Protein AF-A0A2D9Y5P7-F1 (afdb_monomer_lite)

Structure (mmCIF, N/CA/C/O backbone):
data_AF-A0A2D9Y5P7-F1
#
_entry.id   AF-A0A2D9Y5P7-F1
#
loop_
_atom_site.group_PDB
_atom_site.id
_atom_site.type_symbol
_atom_site.label_atom_id
_atom_site.label_alt_id
_atom_site.label_comp_id
_atom_site.label_asym_id
_atom_site.label_entity_id
_atom_site.label_seq_id
_atom_site.pdbx_PDB_ins_code
_atom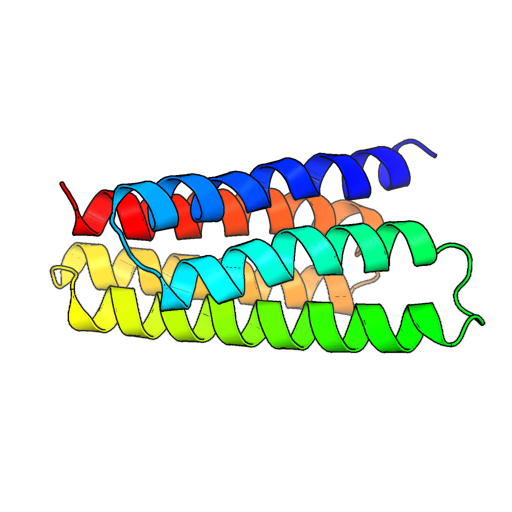_site.Cartn_x
_atom_site.Cartn_y
_atom_site.Cartn_z
_atom_site.occupancy
_atom_site.B_iso_or_equiv
_atom_site.auth_seq_id
_atom_site.auth_comp_id
_atom_site.auth_asym_id
_atom_site.auth_atom_id
_atom_site.pdbx_PDB_model_num
ATOM 1 N N . MET A 1 1 ? 23.183 -3.452 -8.283 1.00 60.69 1 MET A N 1
ATOM 2 C CA . MET A 1 1 ? 22.663 -4.775 -7.847 1.00 60.69 1 MET A CA 1
ATOM 3 C C . MET A 1 1 ? 22.070 -4.757 -6.433 1.00 60.69 1 MET A C 1
ATOM 5 O O . MET A 1 1 ? 20.961 -5.252 -6.283 1.00 60.69 1 MET A O 1
ATOM 9 N N . LYS A 1 2 ? 22.734 -4.150 -5.429 1.00 63.97 2 LYS A N 1
ATOM 10 C CA . LYS A 1 2 ? 22.225 -4.050 -4.041 1.00 63.97 2 LYS A CA 1
ATOM 11 C C . LYS A 1 2 ? 20.821 -3.419 -3.932 1.00 63.97 2 LYS A C 1
ATOM 13 O O . LYS A 1 2 ? 19.941 -4.027 -3.338 1.00 63.97 2 LYS A O 1
ATOM 18 N N . ASN A 1 3 ? 20.579 -2.287 -4.602 1.00 79.56 3 ASN A N 1
ATOM 19 C CA . ASN A 1 3 ? 19.273 -1.600 -4.556 1.00 79.56 3 ASN A CA 1
ATOM 20 C C . ASN A 1 3 ? 18.129 -2.424 -5.166 1.00 79.56 3 ASN A C 1
ATOM 22 O O . ASN A 1 3 ? 17.007 -2.378 -4.683 1.00 79.56 3 ASN A O 1
ATOM 26 N N . TYR A 1 4 ? 18.420 -3.227 -6.193 1.00 82.94 4 TYR A N 1
ATOM 27 C CA . TYR A 1 4 ? 17.421 -4.097 -6.813 1.00 82.94 4 TYR A CA 1
ATOM 28 C C . TYR A 1 4 ? 16.987 -5.225 -5.874 1.00 82.94 4 TYR A C 1
ATOM 30 O O . TYR A 1 4 ? 15.799 -5.490 -5.741 1.00 82.94 4 TYR A O 1
ATOM 38 N N . LEU A 1 5 ? 17.943 -5.881 -5.207 1.00 87.25 5 LEU A N 1
ATOM 39 C CA . LEU A 1 5 ? 17.608 -6.907 -4.220 1.00 87.25 5 LEU A CA 1
ATOM 40 C C . LEU A 1 5 ? 16.808 -6.296 -3.072 1.00 87.25 5 LEU A C 1
ATOM 42 O O . LEU A 1 5 ? 15.801 -6.869 -2.682 1.00 87.25 5 LEU A O 1
ATOM 46 N N . PHE A 1 6 ? 17.197 -5.112 -2.592 1.00 92.06 6 PHE A N 1
ATOM 47 C CA . PHE A 1 6 ? 16.450 -4.413 -1.549 1.00 92.06 6 PHE A CA 1
ATOM 48 C C . PHE A 1 6 ? 15.018 -4.058 -1.980 1.00 92.06 6 PHE A C 1
ATOM 50 O O . PHE A 1 6 ? 14.088 -4.252 -1.204 1.00 92.06 6 PHE A O 1
ATOM 57 N N . MET A 1 7 ? 14.816 -3.641 -3.234 1.00 91.06 7 MET A N 1
ATOM 58 C CA . MET A 1 7 ? 13.485 -3.421 -3.809 1.00 91.06 7 MET A CA 1
ATOM 59 C C . MET A 1 7 ? 12.607 -4.672 -3.723 1.00 91.06 7 MET A C 1
ATOM 61 O O . MET A 1 7 ? 11.486 -4.612 -3.222 1.00 91.06 7 MET A O 1
ATOM 65 N N . ILE A 1 8 ? 13.128 -5.820 -4.159 1.00 91.88 8 ILE A N 1
ATOM 66 C CA . ILE A 1 8 ? 12.386 -7.082 -4.098 1.00 91.88 8 ILE A CA 1
ATOM 67 C C . ILE A 1 8 ? 12.138 -7.491 -2.645 1.00 91.88 8 ILE A C 1
ATOM 69 O O . ILE A 1 8 ? 11.006 -7.776 -2.282 1.00 91.88 8 ILE A O 1
ATOM 73 N N . TRP A 1 9 ? 13.159 -7.451 -1.789 1.00 93.44 9 TRP A N 1
ATOM 74 C CA . TRP A 1 9 ? 13.025 -7.837 -0.384 1.00 93.44 9 TRP A CA 1
ATOM 75 C C . TRP A 1 9 ? 12.045 -6.962 0.388 1.00 93.44 9 TRP A C 1
ATOM 77 O O . TRP A 1 9 ? 11.310 -7.480 1.214 1.00 93.44 9 TRP A O 1
ATOM 87 N N . SER A 1 10 ? 11.971 -5.663 0.103 1.00 95.12 10 SER A N 1
ATOM 88 C CA . SER A 1 10 ? 11.025 -4.772 0.784 1.00 95.12 10 SER A CA 1
ATOM 89 C C . SER A 1 10 ? 9.553 -5.163 0.594 1.00 95.12 10 SER A C 1
ATOM 91 O O . SER A 1 10 ? 8.732 -4.845 1.450 1.00 95.12 10 SER A O 1
ATOM 93 N N . ASN A 1 11 ? 9.219 -5.917 -0.463 1.00 94.50 11 ASN A N 1
ATOM 94 C CA . ASN A 1 11 ? 7.868 -6.436 -0.683 1.00 94.50 11 ASN A CA 1
ATOM 95 C C . ASN A 1 11 ? 7.421 -7.433 0.394 1.00 94.50 11 ASN A C 1
ATOM 97 O O . ASN A 1 11 ? 6.222 -7.618 0.581 1.00 94.50 11 ASN A O 1
ATOM 101 N N . THR A 1 12 ? 8.340 -8.047 1.149 1.00 95.88 12 THR A N 1
ATOM 102 C CA . THR A 1 12 ? 7.959 -8.947 2.250 1.00 95.88 12 THR A CA 1
ATOM 103 C C . THR A 1 12 ? 7.183 -8.220 3.346 1.00 95.88 12 THR A C 1
ATOM 105 O O . THR A 1 12 ? 6.328 -8.826 3.985 1.00 95.88 12 THR A O 1
ATOM 108 N N . PHE A 1 13 ? 7.392 -6.911 3.523 1.00 97.06 13 PHE A N 1
ATOM 109 C CA . PHE A 1 13 ? 6.616 -6.102 4.466 1.00 97.06 13 PHE A CA 1
ATOM 110 C C . PHE A 1 13 ? 5.166 -5.899 4.018 1.00 97.06 13 PHE A C 1
ATOM 112 O O . PHE A 1 13 ? 4.291 -5.716 4.863 1.00 97.06 13 PHE A O 1
ATOM 119 N N . LEU A 1 14 ? 4.876 -6.009 2.717 1.00 95.81 14 LEU A N 1
ATOM 120 C CA . LEU A 1 14 ? 3.501 -5.997 2.209 1.00 95.81 14 LEU A CA 1
ATOM 121 C C . LEU A 1 14 ? 2.732 -7.272 2.596 1.00 95.81 14 LEU A C 1
ATOM 123 O O . LEU A 1 14 ? 1.510 -7.295 2.491 1.00 95.81 14 LEU A O 1
ATOM 127 N N . LEU A 1 15 ? 3.404 -8.309 3.112 1.00 97.44 15 LEU A N 1
ATOM 128 C CA . LEU A 1 15 ? 2.736 -9.486 3.674 1.00 97.44 15 LEU A CA 1
ATOM 129 C C . LEU A 1 15 ? 2.154 -9.228 5.069 1.00 97.44 15 LEU A C 1
ATOM 131 O O . LEU A 1 15 ? 1.244 -9.938 5.482 1.00 97.44 15 LEU A O 1
ATOM 135 N N . PHE A 1 16 ? 2.619 -8.212 5.801 1.00 97.56 16 PHE A N 1
ATOM 136 C CA . PHE A 1 16 ? 2.059 -7.887 7.119 1.00 97.56 16 PHE A CA 1
ATOM 137 C C . PHE A 1 16 ? 0.558 -7.575 7.049 1.00 97.56 16 PHE A C 1
ATOM 139 O O . PHE A 1 16 ? -0.209 -8.243 7.748 1.00 97.56 16 PHE A O 1
ATOM 146 N N . PRO A 1 17 ? 0.09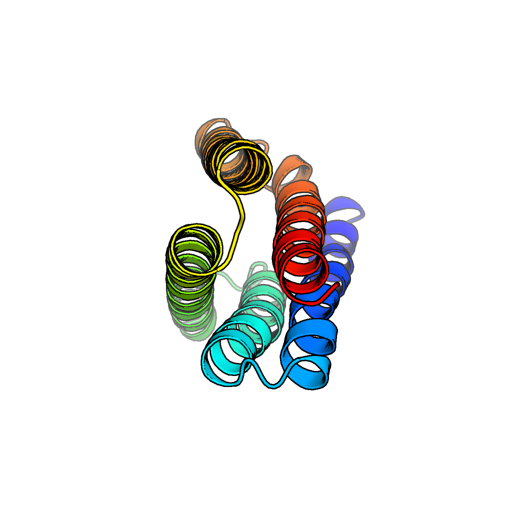1 -6.641 6.195 1.00 97.19 17 PRO A N 1
ATOM 147 C CA . PRO A 1 17 ? -1.340 -6.409 6.051 1.00 97.19 17 PRO A CA 1
ATOM 148 C C . PRO A 1 17 ? -2.093 -7.642 5.526 1.00 97.19 17 PRO A C 1
ATOM 150 O O . PRO A 1 17 ? -3.249 -7.818 5.896 1.00 97.19 17 PRO A O 1
ATOM 153 N N . VAL A 1 18 ? -1.463 -8.543 4.756 1.00 98.12 18 VAL A N 1
ATOM 154 C CA . VAL A 1 18 ? -2.071 -9.833 4.357 1.00 98.12 18 VAL A CA 1
ATOM 155 C C . VAL A 1 18 ? -2.352 -10.710 5.579 1.00 98.12 18 VAL A C 1
ATOM 157 O O . VAL A 1 18 ? -3.470 -11.191 5.747 1.00 98.12 18 VAL A O 1
ATOM 160 N N . PHE A 1 19 ? -1.373 -10.895 6.467 1.00 98.00 19 PHE A N 1
ATOM 161 C CA . PHE A 1 19 ? -1.560 -11.724 7.659 1.00 98.00 19 PHE A CA 1
ATOM 162 C C . PHE A 1 19 ? -2.622 -11.150 8.599 1.00 98.00 19 PHE A C 1
ATOM 164 O O . PHE A 1 19 ? -3.526 -11.873 9.011 1.00 98.00 19 PHE A O 1
ATOM 171 N N . PHE A 1 20 ? -2.560 -9.852 8.906 1.00 98.19 20 PHE A N 1
ATOM 172 C CA . PHE A 1 20 ? -3.526 -9.241 9.822 1.00 98.19 20 PHE A CA 1
ATOM 173 C C . PHE A 1 20 ? -4.931 -9.146 9.223 1.00 98.19 20 PHE A C 1
ATOM 175 O O . PHE A 1 20 ? -5.902 -9.365 9.940 1.00 98.19 20 PHE A O 1
ATOM 182 N N . SER A 1 21 ? -5.067 -8.898 7.917 1.00 97.69 21 SER A N 1
ATOM 183 C CA . SER A 1 21 ? -6.390 -8.910 7.274 1.00 97.69 21 SER A CA 1
ATOM 184 C C . SER A 1 21 ? -7.012 -10.302 7.274 1.00 97.69 21 SER A C 1
ATOM 186 O O . SER A 1 21 ? -8.219 -10.425 7.460 1.00 97.69 21 SER A O 1
ATOM 188 N N . LEU A 1 22 ? -6.201 -11.357 7.152 1.00 97.94 22 LEU A N 1
ATOM 189 C CA . LEU A 1 22 ? -6.671 -12.729 7.312 1.00 97.94 22 LEU A CA 1
ATOM 190 C C . LEU A 1 22 ? -7.113 -13.020 8.756 1.00 97.94 22 LEU A C 1
ATOM 192 O O . LEU A 1 22 ? -8.195 -13.573 8.951 1.00 97.94 22 LEU A O 1
ATOM 196 N N . ILE A 1 23 ? -6.311 -12.631 9.757 1.00 98.06 23 ILE A N 1
ATOM 197 C CA . ILE A 1 23 ? -6.614 -12.837 11.188 1.00 98.06 23 ILE A CA 1
ATOM 198 C C . ILE A 1 23 ? -7.923 -12.140 11.579 1.00 98.06 23 ILE A C 1
ATOM 200 O O . ILE A 1 23 ? -8.787 -12.760 12.199 1.00 98.06 23 ILE A O 1
ATOM 204 N N . TYR A 1 24 ? -8.095 -10.880 11.175 1.00 97.56 24 TYR A N 1
ATOM 205 C CA . TYR A 1 24 ? -9.277 -10.075 11.499 1.00 97.56 24 TYR A CA 1
ATOM 206 C C . TYR A 1 24 ? -10.430 -10.237 10.497 1.00 97.56 24 TYR A C 1
ATOM 208 O O . TYR A 1 24 ? -11.443 -9.558 10.612 1.00 97.56 24 TYR A O 1
ATOM 216 N N . LYS A 1 25 ? -10.316 -11.170 9.538 1.00 97.12 25 LYS A N 1
ATOM 217 C CA . LYS A 1 25 ? -11.354 -11.501 8.540 1.00 97.12 25 LYS A CA 1
ATOM 218 C C . LYS A 1 25 ? -11.785 -10.318 7.656 1.00 97.12 25 LYS A C 1
ATOM 220 O O . LYS A 1 25 ? -12.898 -10.288 7.134 1.00 97.12 25 LYS A O 1
ATOM 225 N N . GLU A 1 26 ? -10.876 -9.382 7.410 1.00 97.25 26 GLU A N 1
ATOM 226 C CA . GLU A 1 26 ? -11.065 -8.231 6.522 1.00 97.25 26 GLU A CA 1
ATOM 227 C C . GLU A 1 26 ? -10.855 -8.639 5.056 1.00 97.25 26 GLU A C 1
ATOM 229 O O . GLU A 1 26 ? -9.886 -8.245 4.407 1.00 97.25 26 GLU A O 1
ATOM 234 N N . TYR A 1 27 ? -11.746 -9.478 4.519 1.00 97.56 27 TYR A N 1
ATOM 235 C CA . TYR A 1 27 ? -11.536 -10.159 3.232 1.00 97.56 27 TYR A CA 1
ATOM 236 C C . TYR A 1 27 ? -11.407 -9.221 2.028 1.00 97.56 27 TYR A C 1
ATOM 238 O O . TYR A 1 27 ? -10.637 -9.504 1.107 1.00 97.56 27 TYR A O 1
ATOM 246 N N . LEU A 1 28 ? -12.124 -8.093 2.028 1.00 97.62 28 LEU A N 1
ATOM 247 C CA . LEU A 1 28 ? -11.989 -7.105 0.958 1.00 97.62 28 LEU A CA 1
ATOM 248 C C . LEU A 1 28 ? -10.594 -6.466 0.988 1.00 97.62 28 LEU A C 1
ATOM 250 O O . LEU A 1 28 ? -9.957 -6.312 -0.053 1.00 97.62 28 LEU A O 1
ATOM 254 N N . TYR A 1 29 ? -10.074 -6.169 2.179 1.00 98.12 29 TYR A N 1
ATOM 255 C CA . TYR A 1 29 ? -8.711 -5.669 2.310 1.00 98.12 29 TYR A CA 1
ATOM 256 C C . TYR A 1 29 ? -7.649 -6.735 2.041 1.00 98.12 29 TYR A C 1
ATOM 258 O O . TYR A 1 29 ? -6.606 -6.437 1.457 1.00 98.12 29 TYR A O 1
ATOM 266 N N . LEU A 1 30 ? -7.924 -7.986 2.411 1.00 98.31 30 LEU A N 1
ATOM 267 C CA . LEU A 1 30 ? -7.078 -9.134 2.103 1.00 98.31 30 LEU A CA 1
ATOM 268 C C . LEU A 1 30 ? -6.895 -9.285 0.589 1.00 98.31 30 LEU A C 1
ATOM 270 O O . LEU A 1 30 ? -5.769 -9.466 0.131 1.00 98.31 30 LEU A O 1
ATOM 274 N N . PHE A 1 31 ? -7.969 -9.137 -0.197 1.00 98.44 31 PHE A N 1
ATOM 275 C CA . PHE A 1 31 ? -7.891 -9.130 -1.660 1.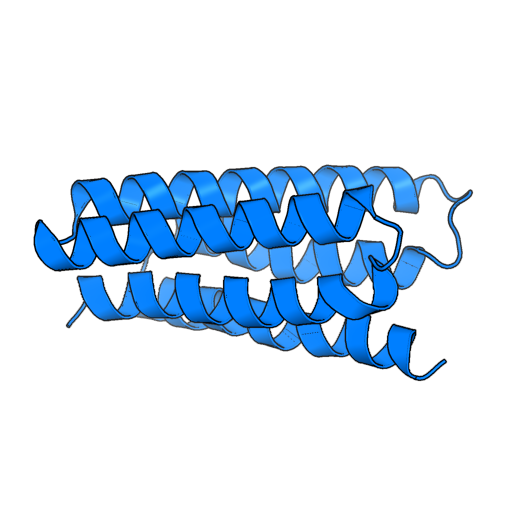00 98.44 31 PHE A CA 1
ATOM 276 C C . PHE A 1 31 ? -6.935 -8.044 -2.172 1.00 98.44 31 PHE A C 1
ATOM 278 O O . PHE A 1 31 ? -6.049 -8.337 -2.981 1.00 98.44 31 PHE A O 1
ATOM 285 N N . PHE A 1 32 ? -7.052 -6.812 -1.661 1.00 98.38 32 PHE A N 1
ATOM 286 C CA . PHE A 1 32 ? -6.154 -5.728 -2.064 1.00 98.38 32 PHE A CA 1
ATOM 287 C C . PHE A 1 32 ? -4.699 -5.972 -1.643 1.00 98.38 32 PHE A C 1
ATOM 289 O O . PHE A 1 32 ? -3.781 -5.758 -2.436 1.00 98.38 32 PHE A O 1
ATOM 296 N N . SER A 1 33 ? -4.493 -6.478 -0.427 1.00 97.75 33 SER A N 1
ATOM 297 C CA . SER A 1 33 ? -3.171 -6.736 0.155 1.00 97.75 33 SER A CA 1
ATOM 298 C C . SER A 1 33 ? -2.440 -7.892 -0.536 1.00 97.75 33 SER A C 1
ATOM 300 O O . SER A 1 33 ? -1.236 -7.821 -0.772 1.00 97.75 33 SER A O 1
ATOM 302 N N . ILE A 1 34 ? -3.150 -8.958 -0.917 1.00 98.25 34 ILE A N 1
ATOM 303 C CA . ILE A 1 34 ? -2.565 -10.044 -1.718 1.00 98.25 34 ILE A CA 1
ATOM 304 C C . ILE A 1 34 ? -2.183 -9.511 -3.097 1.00 98.25 34 ILE A C 1
ATOM 306 O O . ILE A 1 34 ? -1.074 -9.761 -3.572 1.00 98.25 34 ILE A O 1
ATOM 310 N N . GLY A 1 35 ? -3.081 -8.750 -3.726 1.00 97.56 35 GLY A N 1
ATOM 311 C CA . GLY A 1 35 ? -2.823 -8.165 -5.033 1.00 97.56 35 GLY A CA 1
ATOM 312 C C . GLY A 1 35 ? -1.592 -7.263 -5.032 1.00 97.56 35 GLY A C 1
ATOM 313 O O . GLY A 1 35 ? -0.722 -7.449 -5.880 1.00 97.56 35 GLY A O 1
ATOM 314 N N . ILE A 1 36 ? -1.450 -6.356 -4.058 1.00 96.69 36 ILE A N 1
ATOM 315 C CA . ILE A 1 36 ? -0.279 -5.470 -3.996 1.00 96.69 36 ILE A CA 1
ATOM 316 C C . ILE A 1 36 ? 1.016 -6.268 -3.776 1.00 96.69 36 ILE A C 1
ATOM 318 O O . ILE A 1 36 ? 1.989 -6.046 -4.490 1.00 96.69 36 ILE A O 1
ATOM 322 N N . ALA A 1 37 ? 1.024 -7.263 -2.880 1.00 96.81 37 ALA A N 1
ATOM 323 C CA . ALA A 1 37 ? 2.213 -8.074 -2.611 1.00 96.81 37 ALA A CA 1
ATOM 324 C C . ALA A 1 37 ? 2.667 -8.879 -3.845 1.00 96.81 37 ALA A C 1
ATOM 326 O O . ALA A 1 37 ? 3.864 -8.963 -4.142 1.00 96.81 37 ALA A O 1
ATOM 327 N N . VAL A 1 38 ? 1.716 -9.445 -4.595 1.00 96.94 38 VAL A N 1
ATOM 328 C CA . VAL A 1 38 ? 1.999 -10.223 -5.809 1.00 96.94 38 VAL A CA 1
ATOM 329 C C . VAL A 1 38 ? 2.402 -9.311 -6.966 1.00 96.94 38 VAL A C 1
ATOM 331 O O . VAL A 1 38 ? 3.460 -9.512 -7.570 1.00 96.94 38 VAL A O 1
ATOM 334 N N . PHE A 1 39 ? 1.582 -8.311 -7.295 1.00 97.12 39 PHE A N 1
ATOM 335 C CA . PHE A 1 39 ? 1.798 -7.486 -8.482 1.00 97.12 39 PHE A CA 1
ATOM 336 C C . PHE A 1 39 ? 2.969 -6.519 -8.328 1.00 97.12 39 PHE A C 1
ATOM 338 O O . PHE A 1 39 ? 3.679 -6.334 -9.317 1.00 97.12 39 PHE A O 1
ATOM 345 N N . SER A 1 40 ? 3.258 -6.005 -7.128 1.00 95.12 40 SER A N 1
ATOM 346 C CA . SER A 1 40 ? 4.468 -5.207 -6.882 1.00 95.12 40 SER A CA 1
ATOM 347 C C . SER A 1 40 ? 5.732 -6.047 -7.076 1.00 95.12 40 SER A C 1
ATOM 349 O O . SER A 1 40 ? 6.633 -5.675 -7.837 1.00 95.12 40 SER A O 1
ATOM 351 N N . THR A 1 41 ? 5.763 -7.262 -6.514 1.00 94.38 41 THR A N 1
ATOM 352 C CA . THR A 1 41 ? 6.879 -8.199 -6.715 1.00 94.38 41 THR A CA 1
ATOM 353 C C . THR A 1 41 ? 7.084 -8.511 -8.200 1.00 94.38 41 THR A C 1
ATOM 355 O O . THR A 1 41 ? 8.199 -8.384 -8.714 1.00 94.38 41 THR A O 1
ATOM 358 N N . LEU A 1 42 ? 6.019 -8.871 -8.924 1.00 94.12 42 LEU A N 1
ATOM 359 C CA . LEU A 1 42 ? 6.091 -9.157 -10.361 1.00 94.12 42 LEU A CA 1
ATOM 360 C C . LEU A 1 42 ? 6.522 -7.927 -11.168 1.00 94.12 42 LEU A C 1
ATOM 362 O O . LEU A 1 42 ? 7.398 -8.031 -12.027 1.00 94.12 42 LEU A O 1
ATOM 366 N N . TYR A 1 43 ? 5.971 -6.752 -10.878 1.00 93.50 43 TYR A N 1
ATOM 367 C CA . TYR A 1 43 ? 6.358 -5.500 -11.522 1.00 93.50 43 TYR A CA 1
ATOM 368 C C . TYR A 1 43 ? 7.861 -5.235 -11.369 1.00 93.50 43 TYR A C 1
ATOM 370 O O . TYR A 1 43 ? 8.557 -4.993 -12.364 1.00 93.50 43 TYR A O 1
ATOM 378 N N . HIS A 1 44 ? 8.396 -5.357 -10.155 1.00 91.50 44 HIS A N 1
ATOM 379 C CA . HIS A 1 44 ? 9.814 -5.132 -9.903 1.00 91.50 44 HIS A CA 1
ATOM 380 C C . HIS A 1 44 ? 10.711 -6.216 -10.502 1.00 91.50 44 HIS A C 1
ATOM 382 O O . HIS A 1 44 ? 11.769 -5.878 -11.041 1.00 91.50 44 HIS A O 1
ATOM 388 N N . LEU A 1 45 ? 10.294 -7.484 -10.514 1.00 91.19 45 LEU A N 1
ATOM 389 C CA . LEU A 1 45 ? 11.034 -8.553 -11.195 1.00 91.19 45 LEU A CA 1
ATOM 390 C C . LEU A 1 45 ? 11.128 -8.311 -12.708 1.00 91.19 45 LEU A C 1
ATOM 392 O O . LEU A 1 45 ? 12.190 -8.476 -13.316 1.00 91.19 45 LEU A O 1
ATOM 396 N N . TYR A 1 46 ? 10.036 -7.854 -13.320 1.00 89.31 46 TYR A N 1
ATOM 397 C CA . TYR A 1 46 ? 9.976 -7.557 -14.752 1.00 89.31 46 TYR A CA 1
ATOM 398 C C . TYR A 1 46 ? 10.496 -6.156 -15.107 1.00 89.31 46 TYR A C 1
ATOM 400 O O . TYR A 1 46 ? 10.644 -5.843 -16.289 1.00 89.31 46 TYR A O 1
ATOM 408 N N . SER A 1 47 ? 10.870 -5.334 -14.122 1.00 84.81 47 SER A N 1
ATOM 409 C CA . SER A 1 47 ? 11.394 -3.976 -14.338 1.00 84.81 47 SER A CA 1
ATOM 410 C C . SER A 1 47 ? 12.721 -3.924 -15.100 1.00 84.81 47 SER A C 1
ATOM 412 O O . SER A 1 47 ? 13.055 -2.886 -15.672 1.00 84.81 47 SER A O 1
ATOM 414 N N . ARG A 1 48 ? 13.459 -5.041 -15.166 1.00 82.81 48 ARG A N 1
ATOM 415 C CA . ARG A 1 48 ? 14.647 -5.194 -16.027 1.00 82.81 48 ARG A CA 1
ATOM 416 C C . ARG A 1 48 ? 14.297 -5.469 -17.492 1.00 82.81 48 ARG A C 1
ATOM 418 O O . ARG A 1 48 ? 15.116 -5.224 -18.368 1.00 82.81 48 ARG A O 1
ATOM 425 N N . LYS A 1 49 ? 13.081 -5.947 -17.771 1.00 83.75 49 LYS A N 1
ATOM 426 C CA . LYS A 1 49 ? 12.559 -6.257 -19.111 1.00 83.75 49 LYS A CA 1
ATOM 427 C C . LYS A 1 49 ? 11.468 -5.251 -19.505 1.00 83.75 49 LYS A C 1
ATOM 429 O O . LYS A 1 49 ? 10.375 -5.641 -19.907 1.00 83.75 49 LYS A O 1
ATOM 434 N N . ARG A 1 50 ? 11.764 -3.945 -19.397 1.00 75.31 50 ARG A N 1
ATOM 435 C CA . ARG A 1 50 ? 10.783 -2.841 -19.552 1.00 75.31 50 ARG A CA 1
ATOM 436 C C . ARG A 1 50 ? 10.008 -2.844 -20.875 1.00 75.31 50 ARG A C 1
ATOM 438 O O . ARG A 1 50 ? 8.900 -2.322 -20.928 1.00 75.31 50 ARG A O 1
ATOM 445 N N . HIS A 1 51 ? 10.578 -3.423 -21.932 1.00 75.50 51 HIS A N 1
ATOM 446 C CA . HIS A 1 51 ? 9.951 -3.503 -23.255 1.00 75.50 51 HIS A CA 1
ATOM 447 C C . HIS A 1 51 ? 8.927 -4.642 -23.388 1.00 75.50 51 HIS A C 1
ATOM 449 O O . HIS A 1 51 ? 8.175 -4.677 -24.357 1.00 75.50 51 HIS A O 1
ATOM 455 N N . HIS A 1 52 ? 8.864 -5.561 -22.423 1.00 80.19 52 HIS A N 1
ATOM 456 C CA . HIS A 1 52 ? 7.943 -6.691 -22.461 1.00 80.19 52 HIS A CA 1
ATOM 457 C C . HIS A 1 52 ? 6.514 -6.253 -22.098 1.00 80.19 52 HIS A C 1
ATOM 459 O O . HIS A 1 52 ? 6.320 -5.517 -21.132 1.00 80.19 52 HIS A O 1
ATOM 465 N N . GLY A 1 53 ? 5.492 -6.740 -22.813 1.00 81.69 53 GLY A N 1
ATOM 466 C CA . GLY A 1 53 ? 4.086 -6.374 -22.557 1.00 81.69 53 GLY A CA 1
ATOM 467 C C . GLY A 1 53 ? 3.638 -6.628 -21.110 1.00 81.69 53 GLY A C 1
ATOM 468 O O . GLY A 1 53 ? 2.951 -5.799 -20.514 1.00 81.69 53 GLY A O 1
ATOM 469 N N . LEU A 1 54 ? 4.137 -7.713 -20.504 1.00 89.50 54 LEU A N 1
ATOM 470 C CA . LEU A 1 54 ? 3.893 -8.050 -19.094 1.00 89.50 54 LEU A CA 1
ATOM 471 C C . LEU A 1 54 ? 4.354 -6.966 -18.107 1.00 89.50 54 LEU A C 1
ATOM 473 O O . LEU A 1 54 ? 3.708 -6.778 -17.085 1.00 89.50 54 LEU A O 1
ATOM 477 N N . PHE A 1 55 ? 5.415 -6.207 -18.410 1.00 89.75 55 PHE A N 1
ATOM 478 C CA . PHE A 1 55 ? 5.860 -5.117 -17.534 1.00 89.75 55 PHE A CA 1
ATOM 479 C C . PHE A 1 55 ? 4.784 -4.032 -17.401 1.00 89.75 55 PHE A C 1
ATOM 481 O O . PHE A 1 55 ? 4.494 -3.578 -16.296 1.00 89.75 55 PHE A O 1
ATOM 488 N N . LYS A 1 56 ? 4.159 -3.638 -18.520 1.00 90.12 56 LYS A N 1
ATOM 489 C CA . LYS A 1 56 ? 3.081 -2.637 -18.515 1.00 90.12 56 LYS A CA 1
ATOM 490 C C . LYS A 1 56 ? 1.856 -3.149 -17.760 1.00 90.12 56 LYS A C 1
ATOM 492 O O . LYS A 1 56 ? 1.272 -2.388 -16.994 1.00 90.12 56 LYS A O 1
ATOM 497 N N . LEU A 1 57 ? 1.513 -4.424 -17.955 1.00 94.06 57 LEU A N 1
ATOM 498 C CA . LEU A 1 57 ? 0.390 -5.077 -17.287 1.00 94.06 57 LEU A CA 1
ATOM 499 C C . LEU A 1 57 ? 0.592 -5.138 -15.766 1.00 94.06 57 LEU A C 1
ATOM 501 O O . LEU A 1 57 ? -0.265 -4.677 -15.021 1.00 94.06 57 LEU A O 1
ATOM 505 N N . PHE A 1 58 ? 1.740 -5.642 -15.302 1.00 95.12 58 PHE A N 1
ATOM 506 C CA . PHE A 1 58 ? 2.032 -5.735 -13.868 1.00 95.12 58 PHE A CA 1
ATOM 507 C C . PHE A 1 58 ? 2.139 -4.368 -13.213 1.00 95.12 58 PHE A C 1
ATOM 509 O O . PHE A 1 58 ? 1.618 -4.198 -12.121 1.00 95.12 58 PHE A O 1
ATOM 516 N N . ARG A 1 59 ? 2.714 -3.372 -13.898 1.00 93.75 59 ARG A N 1
ATOM 517 C CA . ARG A 1 59 ? 2.705 -1.991 -13.405 1.00 93.75 59 ARG A CA 1
ATOM 518 C C . ARG A 1 59 ? 1.280 -1.461 -13.237 1.00 93.75 59 ARG A C 1
ATOM 520 O O . ARG A 1 59 ? 0.988 -0.816 -12.245 1.00 93.75 59 ARG A O 1
ATOM 527 N N . MET A 1 60 ? 0.393 -1.701 -14.200 1.00 95.62 60 MET A N 1
ATOM 528 C CA . MET A 1 60 ? -0.995 -1.243 -14.098 1.00 95.62 60 MET A CA 1
ATOM 529 C C . MET A 1 60 ? -1.709 -1.885 -12.902 1.00 95.62 60 MET A C 1
ATOM 531 O O . MET A 1 60 ? -2.357 -1.175 -12.137 1.00 95.62 60 MET A O 1
ATOM 535 N N . PHE A 1 61 ? -1.568 -3.202 -12.723 1.00 97.31 61 PHE A N 1
ATOM 536 C CA . PHE A 1 61 ? -2.170 -3.897 -11.585 1.00 97.31 61 PHE A CA 1
ATOM 537 C C . PHE A 1 61 ? -1.558 -3.476 -10.250 1.00 97.31 61 PHE A C 1
ATOM 539 O O . PHE A 1 61 ? -2.309 -3.220 -9.320 1.00 97.31 61 PHE A O 1
ATOM 546 N N . ASP A 1 62 ? -0.237 -3.337 -10.163 1.00 95.69 62 ASP A N 1
ATOM 547 C CA . ASP A 1 62 ? 0.450 -2.838 -8.968 1.00 95.69 62 ASP A CA 1
ATOM 548 C C . ASP A 1 62 ? -0.151 -1.505 -8.490 1.00 95.69 62 ASP A C 1
ATOM 550 O O . ASP A 1 62 ? -0.602 -1.387 -7.352 1.00 95.69 62 ASP A O 1
ATOM 554 N N . TRP A 1 63 ? -0.300 -0.543 -9.404 1.00 95.94 63 TRP A N 1
ATOM 555 C CA . TRP A 1 63 ? -0.938 0.740 -9.105 1.00 95.94 63 TRP A CA 1
ATOM 556 C C . TRP A 1 63 ? -2.419 0.614 -8.734 1.00 95.94 63 TRP A C 1
ATOM 558 O O . TRP A 1 63 ? -2.862 1.267 -7.791 1.00 95.94 63 TRP A O 1
ATOM 568 N N . LEU A 1 64 ? -3.190 -0.213 -9.448 1.00 97.94 64 LEU A N 1
ATOM 569 C CA . LEU A 1 64 ? -4.610 -0.438 -9.159 1.00 97.94 64 LEU A CA 1
ATOM 570 C C . LEU A 1 64 ? -4.805 -0.982 -7.736 1.00 97.94 64 LEU A C 1
ATOM 572 O O . LEU A 1 64 ? -5.619 -0.460 -6.973 1.00 97.94 64 LEU A O 1
ATOM 576 N N . PHE A 1 65 ? -4.041 -2.014 -7.379 1.00 98.12 65 PHE A N 1
ATOM 577 C CA . PHE A 1 65 ? -4.099 -2.646 -6.068 1.00 98.12 65 PHE A CA 1
ATOM 578 C C . PHE A 1 65 ? -3.570 -1.725 -4.969 1.00 98.12 65 PHE A C 1
ATOM 580 O O 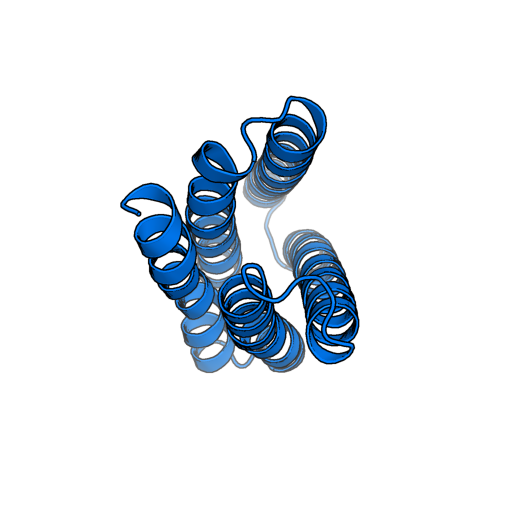. PHE A 1 65 ? -4.169 -1.677 -3.897 1.00 98.12 65 PHE A O 1
ATOM 587 N N . ALA A 1 66 ? -2.531 -0.931 -5.243 1.00 97.06 66 ALA A N 1
ATOM 588 C CA . ALA A 1 66 ? -2.061 0.099 -4.323 1.00 97.06 66 ALA A CA 1
ATOM 589 C C . ALA A 1 66 ? -3.144 1.146 -4.035 1.00 97.06 66 ALA A C 1
ATOM 591 O O . ALA A 1 66 ? -3.449 1.401 -2.871 1.00 97.06 66 ALA A O 1
ATOM 592 N N . ILE A 1 67 ? -3.776 1.707 -5.069 1.00 97.75 67 ILE A N 1
ATOM 593 C CA . ILE A 1 67 ? -4.861 2.686 -4.907 1.00 97.75 67 ILE A CA 1
ATOM 594 C C . ILE A 1 67 ? -6.00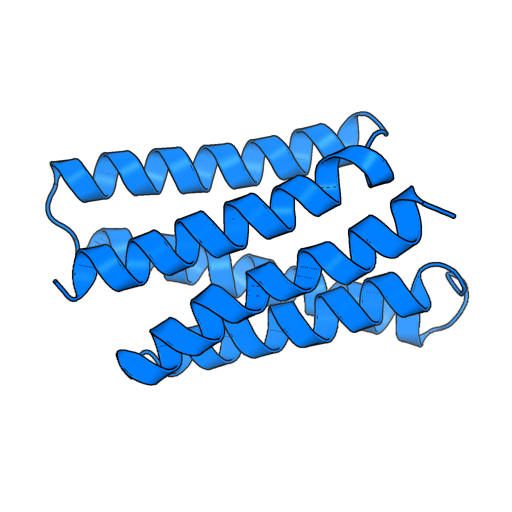2 2.077 -4.088 1.00 97.75 67 ILE A C 1
ATOM 596 O O . ILE A 1 67 ? -6.399 2.662 -3.083 1.00 97.75 67 ILE A O 1
ATOM 600 N N . GLY A 1 68 ? -6.473 0.882 -4.457 1.00 98.12 68 GLY A N 1
ATOM 601 C CA . GLY A 1 68 ? -7.531 0.187 -3.721 1.00 98.12 68 GLY A CA 1
ATOM 602 C C . GLY A 1 68 ? -7.175 -0.059 -2.252 1.00 98.12 68 GLY A C 1
ATOM 603 O O . GLY A 1 68 ? -7.982 0.223 -1.368 1.00 98.12 68 GLY A O 1
ATOM 604 N N . SER A 1 69 ? -5.940 -0.491 -1.982 1.00 98.00 69 SER A N 1
ATOM 605 C CA . SER A 1 69 ? -5.425 -0.722 -0.629 1.00 98.00 69 SER A CA 1
ATOM 606 C C . SER A 1 69 ? -5.444 0.556 0.216 1.00 98.00 69 SER A C 1
ATOM 608 O O . SER A 1 69 ? -5.984 0.559 1.322 1.00 98.00 69 SER A O 1
ATOM 610 N N . PHE A 1 70 ? -4.901 1.662 -0.302 1.00 98.06 70 PHE A N 1
ATOM 611 C CA . PHE A 1 70 ? -4.876 2.934 0.425 1.00 98.06 70 PHE A CA 1
ATOM 612 C C . PHE A 1 70 ? -6.281 3.511 0.613 1.00 98.06 70 PHE A C 1
ATOM 614 O O . PHE A 1 70 ? -6.618 3.932 1.719 1.00 98.06 70 PHE A O 1
ATOM 621 N N . THR A 1 71 ? -7.124 3.495 -0.424 1.00 98.38 71 THR A N 1
ATOM 622 C CA . THR A 1 71 ? -8.519 3.950 -0.326 1.00 98.38 71 THR A CA 1
ATOM 623 C C . THR A 1 71 ? -9.287 3.157 0.728 1.00 98.38 71 THR A C 1
ATOM 625 O O . THR A 1 71 ? -9.975 3.759 1.553 1.00 98.38 71 THR A O 1
ATOM 628 N N . TYR A 1 72 ? -9.125 1.830 0.756 1.00 98.38 72 TYR A N 1
ATOM 629 C CA . TYR A 1 72 ? -9.740 0.995 1.782 1.00 98.38 72 TYR A CA 1
ATOM 630 C C . TYR A 1 72 ? -9.249 1.375 3.179 1.00 98.38 72 TYR A C 1
ATOM 632 O O . TYR A 1 72 ? -10.069 1.574 4.066 1.00 98.38 72 TYR A O 1
ATOM 640 N N . MET A 1 73 ? -7.939 1.531 3.392 1.00 98.19 73 MET A N 1
ATOM 641 C CA . MET A 1 73 ? -7.390 1.879 4.710 1.00 98.19 73 MET A CA 1
ATOM 642 C C . MET A 1 73 ? -7.848 3.252 5.214 1.00 98.19 73 MET A C 1
ATOM 644 O O . MET A 1 73 ? -8.115 3.392 6.410 1.00 98.19 73 MET A O 1
ATOM 648 N N . TYR A 1 74 ? -8.010 4.246 4.332 1.00 98.19 74 TYR A N 1
ATOM 649 C CA . TYR A 1 74 ? -8.637 5.519 4.704 1.00 98.19 74 TYR A CA 1
ATOM 650 C C . TYR A 1 74 ? -10.081 5.325 5.165 1.00 98.19 74 TYR A C 1
ATOM 652 O O . TYR A 1 74 ? -10.451 5.819 6.231 1.00 98.19 74 TYR A O 1
ATOM 660 N N . LEU A 1 75 ? -10.883 4.591 4.388 1.00 97.75 75 LEU A N 1
ATOM 661 C CA . LEU A 1 75 ? -12.280 4.320 4.722 1.00 97.75 75 LEU A CA 1
ATOM 662 C C . LEU A 1 75 ? -12.396 3.532 6.034 1.00 97.75 75 LEU A C 1
ATOM 664 O O . LEU A 1 75 ? -13.166 3.905 6.913 1.00 97.75 75 LEU A O 1
ATOM 668 N N . TYR A 1 76 ? -11.591 2.484 6.191 1.00 97.12 76 TYR A N 1
ATOM 669 C CA . TYR A 1 76 ? -11.567 1.619 7.365 1.00 97.12 76 TYR A CA 1
ATOM 670 C C . TYR A 1 76 ? -11.196 2.399 8.631 1.00 97.12 76 TYR A C 1
ATOM 672 O O . TYR A 1 76 ? -11.920 2.354 9.625 1.00 97.12 76 TYR A O 1
ATOM 680 N N . SER A 1 77 ? -10.134 3.209 8.565 1.00 96.94 77 SER A N 1
ATOM 681 C CA . SER A 1 77 ? -9.746 4.096 9.671 1.00 96.94 77 SER A CA 1
ATOM 682 C C . SER A 1 77 ? -10.861 5.089 10.006 1.00 96.94 77 SER A C 1
ATOM 684 O O . SER A 1 77 ? -11.141 5.360 11.173 1.00 96.94 77 SER A O 1
ATOM 686 N N . TYR A 1 78 ? -11.535 5.632 8.989 1.00 95.62 78 TYR A N 1
ATOM 687 C CA . TYR A 1 78 ? -12.617 6.588 9.194 1.00 95.62 78 TYR A CA 1
ATOM 688 C C . TYR A 1 78 ? -13.851 5.962 9.855 1.00 95.62 78 TYR A C 1
ATOM 690 O O . TYR A 1 78 ? -14.469 6.609 10.701 1.00 95.62 78 TYR A O 1
ATOM 698 N N . LEU A 1 79 ? -14.205 4.729 9.499 1.00 96.12 79 LEU A N 1
ATOM 699 C CA . LEU A 1 79 ? -15.407 4.067 10.004 1.00 96.12 79 LEU A CA 1
ATOM 700 C C . LEU A 1 79 ? -15.210 3.438 11.386 1.00 96.12 79 LEU A C 1
ATOM 702 O O . LEU A 1 79 ? -16.112 3.535 12.214 1.00 96.12 79 LEU A O 1
ATOM 706 N N . TYR A 1 80 ? -14.047 2.836 11.651 1.00 96.00 80 TYR A N 1
ATOM 707 C CA . TYR A 1 80 ? -13.890 1.930 12.795 1.00 96.00 80 TYR A CA 1
ATOM 708 C C . TYR A 1 80 ? -12.963 2.434 13.911 1.00 96.00 80 TYR A C 1
ATOM 710 O O . TYR A 1 80 ? -12.926 1.829 14.977 1.00 96.00 80 TYR A O 1
ATOM 718 N N . MET A 1 81 ? -12.239 3.547 13.730 1.00 95.56 81 MET A N 1
ATOM 719 C CA . MET A 1 81 ? -11.356 4.088 14.778 1.00 95.56 81 MET A CA 1
ATOM 720 C C . MET A 1 81 ? -11.984 5.218 15.605 1.00 95.56 81 MET A C 1
ATOM 722 O O . MET A 1 81 ? -12.779 6.026 15.109 1.00 95.56 81 MET A O 1
ATOM 726 N N . SER A 1 82 ? -11.518 5.347 16.853 1.00 94.25 82 SER A N 1
ATOM 727 C CA . SER A 1 82 ? -11.770 6.515 17.707 1.00 94.25 82 SER A CA 1
ATOM 728 C C . SER A 1 82 ? -11.154 7.792 17.121 1.00 94.25 82 SER A C 1
ATOM 730 O O . SER A 1 82 ? -10.185 7.741 16.363 1.00 94.25 82 SER A O 1
ATOM 732 N N . SER A 1 83 ? -11.700 8.961 17.467 1.00 93.19 83 SER A N 1
ATOM 733 C CA . SER A 1 83 ? -11.351 10.235 16.817 1.00 93.19 83 SER A CA 1
ATOM 734 C C . SER A 1 83 ? -9.856 10.570 16.844 1.00 93.19 83 SER A C 1
ATOM 736 O O . SER A 1 83 ? -9.315 10.999 15.828 1.00 93.19 83 SER A O 1
ATOM 738 N N . VAL A 1 84 ? -9.171 10.351 17.971 1.00 93.38 84 VAL A N 1
ATOM 739 C CA . VAL A 1 84 ? -7.738 10.677 18.103 1.00 93.38 84 VAL A CA 1
ATOM 740 C C . VAL A 1 84 ? -6.884 9.740 17.247 1.00 93.38 84 VAL A C 1
ATOM 742 O O . VAL A 1 84 ? -6.078 10.198 16.438 1.00 93.38 84 VAL A O 1
ATOM 745 N N . VAL A 1 85 ? -7.104 8.429 17.371 1.00 94.44 85 VAL A N 1
ATOM 746 C CA . VAL A 1 85 ? -6.339 7.397 16.651 1.00 94.44 85 VAL A CA 1
ATOM 747 C C . VAL A 1 85 ? -6.572 7.501 15.139 1.00 94.44 85 VAL A C 1
ATOM 749 O O . VAL A 1 85 ? -5.625 7.446 14.354 1.00 94.44 85 VAL A O 1
ATOM 752 N N . LYS A 1 86 ? -7.818 7.769 14.734 1.00 95.50 86 LYS A N 1
ATOM 753 C CA . LYS A 1 86 ? -8.217 8.038 13.348 1.00 95.50 86 LYS A CA 1
ATOM 754 C C . LYS A 1 86 ? -7.404 9.163 12.719 1.00 95.50 86 LYS A C 1
ATOM 756 O O . LYS A 1 86 ? -6.848 8.979 11.640 1.00 95.50 86 LYS A O 1
ATOM 761 N N . ILE A 1 87 ? -7.321 10.320 13.382 1.00 96.50 87 ILE A N 1
ATOM 762 C CA . ILE A 1 87 ? -6.577 11.479 12.862 1.00 96.50 87 ILE A CA 1
ATOM 763 C C . ILE A 1 87 ? -5.102 11.118 12.676 1.00 96.50 87 ILE A C 1
ATOM 765 O O . ILE A 1 87 ? -4.533 11.403 11.622 1.00 96.50 87 ILE A O 1
ATOM 769 N N . MET A 1 88 ? -4.498 10.441 13.657 1.00 96.81 88 MET A N 1
ATOM 770 C CA . MET A 1 88 ? -3.100 10.014 13.573 1.00 96.81 88 MET A CA 1
ATOM 771 C C . MET A 1 88 ? -2.849 9.107 12.362 1.00 96.81 88 MET A C 1
ATOM 773 O O . MET A 1 88 ? -1.939 9.380 11.577 1.00 96.81 88 MET A O 1
ATOM 777 N N . PHE A 1 89 ? -3.664 8.069 12.156 1.00 97.25 89 PHE A N 1
ATOM 778 C CA . PHE A 1 89 ? -3.472 7.146 11.032 1.00 97.25 89 PHE A CA 1
ATOM 779 C C . PHE A 1 89 ? -3.798 7.761 9.669 1.00 97.25 89 PHE A C 1
ATOM 781 O O . PHE A 1 89 ? -3.092 7.479 8.703 1.00 97.25 89 PHE A O 1
ATOM 788 N N . ILE A 1 90 ? -4.786 8.653 9.576 1.00 96.75 90 ILE A N 1
ATOM 789 C CA . ILE A 1 90 ? -5.067 9.409 8.344 1.00 96.75 90 ILE A CA 1
ATOM 790 C C . ILE A 1 90 ? -3.866 10.285 7.965 1.00 96.75 90 ILE A C 1
ATOM 792 O O . ILE A 1 90 ? -3.474 10.320 6.794 1.00 96.75 90 ILE A O 1
ATOM 796 N N . ILE A 1 91 ? -3.245 10.961 8.937 1.00 97.31 91 ILE A N 1
ATOM 797 C CA . ILE A 1 91 ? -2.021 11.742 8.706 1.00 97.31 91 ILE A CA 1
ATOM 798 C C . ILE A 1 91 ? -0.887 10.820 8.252 1.00 97.31 91 ILE A C 1
ATOM 800 O O . ILE A 1 91 ? -0.238 11.120 7.250 1.00 97.31 91 ILE A O 1
ATOM 804 N N . LEU A 1 92 ? -0.677 9.683 8.924 1.00 97.69 92 LEU A N 1
ATOM 805 C CA . LEU A 1 92 ? 0.356 8.718 8.538 1.00 97.69 92 LEU A CA 1
ATOM 806 C C . LEU A 1 92 ? 0.155 8.209 7.109 1.00 97.69 92 LEU A C 1
ATOM 808 O O . LEU A 1 92 ? 1.086 8.310 6.315 1.00 97.69 92 LEU A O 1
ATOM 812 N N . LEU A 1 93 ? -1.046 7.746 6.742 1.00 97.81 93 LEU A N 1
ATOM 813 C CA . LEU A 1 93 ? -1.366 7.314 5.374 1.00 97.81 93 LEU A CA 1
ATOM 814 C C . LEU A 1 93 ? -1.062 8.412 4.348 1.00 97.81 93 LEU A C 1
ATOM 816 O O . LEU A 1 93 ? -0.462 8.145 3.306 1.00 97.81 93 LEU A O 1
ATOM 820 N N . THR A 1 94 ? -1.402 9.659 4.679 1.00 98.00 94 THR A N 1
ATOM 821 C CA . THR A 1 94 ? -1.147 10.814 3.809 1.00 98.00 94 THR A CA 1
ATOM 822 C C . THR A 1 94 ? 0.348 11.038 3.621 1.00 98.00 94 THR A C 1
ATOM 824 O O . THR A 1 94 ? 0.811 11.216 2.495 1.00 98.00 94 THR A O 1
ATOM 827 N N . LEU A 1 95 ? 1.130 10.964 4.699 1.00 97.62 95 LEU A N 1
ATOM 828 C CA . LEU A 1 95 ? 2.585 11.072 4.639 1.00 97.62 95 LEU A CA 1
ATOM 829 C C . LEU A 1 95 ? 3.217 9.926 3.842 1.00 97.62 95 LEU A C 1
ATOM 831 O O . LEU A 1 95 ? 4.152 10.182 3.087 1.00 97.62 95 LEU A O 1
ATOM 835 N N . VAL A 1 96 ? 2.697 8.696 3.938 1.00 97.06 96 VAL A N 1
ATOM 836 C CA . VAL A 1 96 ? 3.170 7.563 3.120 1.00 97.06 96 VAL A CA 1
ATOM 837 C C . VAL A 1 96 ? 2.966 7.844 1.628 1.00 97.06 96 VAL A C 1
ATOM 839 O O . VAL A 1 96 ? 3.884 7.645 0.828 1.00 97.06 96 VAL A O 1
ATOM 842 N N . ILE A 1 97 ? 1.795 8.360 1.246 1.00 96.62 97 ILE A N 1
ATOM 843 C CA . ILE A 1 97 ? 1.491 8.721 -0.146 1.00 96.62 97 ILE A CA 1
ATOM 844 C C . ILE A 1 97 ? 2.390 9.869 -0.621 1.00 96.62 97 ILE A C 1
ATOM 846 O O . ILE A 1 97 ? 2.983 9.791 -1.699 1.00 96.62 97 ILE A O 1
ATOM 850 N N . LEU A 1 98 ? 2.546 10.922 0.185 1.00 95.81 98 LEU A N 1
ATOM 851 C CA . LEU A 1 98 ? 3.433 12.043 -0.139 1.00 95.81 98 LEU A CA 1
ATOM 852 C C . LEU A 1 98 ? 4.890 11.590 -0.283 1.00 95.81 98 LEU A C 1
ATOM 854 O O . LEU A 1 98 ? 5.574 12.024 -1.211 1.00 95.81 98 LEU A O 1
ATOM 858 N N . PHE A 1 99 ? 5.353 10.688 0.583 1.00 94.38 99 PHE A N 1
ATOM 859 C CA . PHE A 1 99 ? 6.687 10.096 0.512 1.00 94.38 99 PHE A CA 1
ATOM 860 C C . PHE A 1 99 ? 6.895 9.320 -0.795 1.00 94.38 99 PHE A C 1
ATOM 862 O O . PHE A 1 99 ? 7.920 9.492 -1.462 1.00 94.38 99 PHE A O 1
ATOM 869 N N . PHE A 1 100 ? 5.901 8.534 -1.214 1.00 93.81 100 PHE A N 1
ATOM 870 C CA . PHE A 1 100 ? 5.922 7.845 -2.501 1.00 93.81 100 PHE A CA 1
ATOM 871 C C . PHE A 1 100 ? 6.028 8.823 -3.681 1.00 93.81 100 PHE A C 1
ATOM 873 O O . PHE A 1 100 ? 6.931 8.686 -4.512 1.00 93.81 100 PHE A O 1
ATOM 880 N N . PHE A 1 101 ? 5.168 9.846 -3.736 1.00 93.88 101 PHE A N 1
ATOM 881 C CA . PHE A 1 101 ? 5.200 10.843 -4.813 1.00 93.88 101 PHE A CA 1
ATOM 882 C C . PHE A 1 101 ? 6.502 11.643 -4.836 1.00 93.88 101 PHE A C 1
ATOM 884 O O . PHE A 1 101 ? 7.043 11.914 -5.912 1.00 93.88 101 PHE A O 1
ATOM 891 N N . TYR A 1 102 ? 7.030 11.992 -3.663 1.00 92.19 102 TYR A N 1
ATOM 892 C CA . TYR A 1 102 ? 8.318 12.662 -3.532 1.00 92.19 102 TYR A CA 1
ATOM 893 C C . TYR A 1 102 ? 9.445 11.820 -4.145 1.00 92.19 102 TYR A C 1
ATOM 895 O O . TYR A 1 102 ? 10.194 12.318 -4.992 1.00 92.19 102 TYR A O 1
ATOM 903 N N . GLY A 1 103 ? 9.526 10.535 -3.783 1.00 88.88 103 GLY A N 1
ATOM 904 C CA . GLY A 1 103 ? 10.534 9.619 -4.317 1.00 88.88 103 GLY A CA 1
ATOM 905 C C . GLY A 1 103 ? 10.373 9.344 -5.812 1.00 88.88 103 GLY A C 1
ATOM 906 O O . GLY A 1 103 ? 11.367 9.272 -6.537 1.00 88.88 103 GLY A O 1
ATOM 907 N N . TRP A 1 104 ? 9.134 9.258 -6.300 1.00 88.00 104 TRP A N 1
ATOM 908 C CA . TRP A 1 104 ? 8.851 9.061 -7.720 1.00 88.00 104 TRP A CA 1
ATOM 909 C C . TRP A 1 104 ? 9.253 10.275 -8.573 1.00 88.00 104 TRP A C 1
ATOM 911 O O . TRP A 1 104 ? 9.856 10.100 -9.631 1.00 88.00 104 TRP A O 1
ATOM 921 N N . LYS A 1 105 ? 8.989 11.504 -8.104 1.00 89.38 105 LYS A N 1
ATOM 922 C CA . LYS A 1 105 ? 9.240 12.739 -8.871 1.00 89.38 105 LYS A CA 1
ATOM 923 C C . LYS A 1 105 ? 10.705 13.192 -8.865 1.00 89.38 105 LYS A C 1
ATOM 925 O O . LYS A 1 105 ? 11.151 13.765 -9.854 1.00 89.38 105 LYS A O 1
ATOM 930 N N . ARG A 1 106 ? 11.460 12.967 -7.780 1.00 83.56 106 ARG A N 1
ATOM 931 C CA . ARG A 1 106 ? 12.861 13.435 -7.652 1.00 83.56 106 ARG A CA 1
ATOM 932 C C . ARG A 1 106 ? 13.926 12.477 -8.201 1.00 83.56 106 ARG A C 1
ATOM 934 O O . ARG A 1 106 ? 15.105 12.799 -8.138 1.00 83.56 106 ARG A O 1
ATOM 941 N N . GLY A 1 107 ? 13.540 11.327 -8.755 1.00 68.94 107 GLY A N 1
ATOM 942 C CA . GLY A 1 107 ? 14.472 10.405 -9.420 1.00 68.94 107 GLY A CA 1
ATOM 943 C C . GLY A 1 107 ? 15.233 9.444 -8.494 1.00 68.94 107 GLY A C 1
ATOM 944 O O . GLY A 1 107 ? 15.889 8.534 -8.990 1.00 68.94 107 GLY A O 1
ATOM 945 N N . ASP A 1 108 ? 15.079 9.547 -7.170 1.00 82.56 108 ASP A N 1
ATOM 946 C CA . ASP A 1 108 ? 15.633 8.596 -6.186 1.00 82.56 108 ASP A CA 1
ATOM 947 C C . ASP A 1 108 ? 14.704 7.391 -5.922 1.00 82.56 108 ASP A C 1
ATOM 949 O O . ASP A 1 108 ? 14.776 6.736 -4.878 1.00 82.56 108 ASP A O 1
ATOM 953 N N . TYR A 1 109 ? 13.828 7.067 -6.878 1.00 83.38 109 TYR A N 1
ATOM 954 C CA . TYR A 1 109 ? 12.824 6.008 -6.756 1.00 83.38 109 TYR A CA 1
ATOM 955 C C . TYR A 1 109 ? 13.435 4.668 -6.318 1.00 83.38 109 TYR A C 1
ATOM 957 O O . TYR A 1 109 ? 12.935 4.039 -5.394 1.00 83.38 109 TYR A O 1
ATOM 965 N N . GLU A 1 110 ? 14.572 4.257 -6.889 1.00 84.62 110 GLU A N 1
ATOM 966 C CA . GLU A 1 110 ? 15.215 2.987 -6.515 1.00 84.62 110 GLU A CA 1
ATOM 967 C C . GLU A 1 110 ? 15.717 2.935 -5.064 1.00 84.62 110 GLU A C 1
ATOM 969 O O . GLU A 1 110 ? 15.872 1.847 -4.511 1.00 84.62 110 GLU A O 1
ATOM 974 N N . LYS A 1 111 ? 15.981 4.092 -4.448 1.00 88.38 111 LYS A N 1
ATOM 975 C CA . LYS A 1 111 ? 16.445 4.186 -3.058 1.00 88.38 111 LYS A CA 1
ATOM 976 C C . LYS A 1 111 ? 15.288 4.341 -2.078 1.00 88.38 111 LYS A C 1
ATOM 978 O O . LYS A 1 111 ? 15.339 3.763 -0.999 1.00 88.38 111 LYS A O 1
ATOM 983 N N . LEU A 1 112 ? 14.271 5.125 -2.438 1.00 91.50 112 LEU A N 1
ATOM 984 C CA . LEU A 1 112 ? 13.178 5.505 -1.536 1.00 91.50 112 LEU A CA 1
ATOM 985 C C . LEU A 1 112 ? 11.974 4.566 -1.616 1.00 91.50 112 LEU A C 1
ATOM 987 O O . LEU A 1 112 ? 11.313 4.331 -0.609 1.00 91.50 112 LEU A O 1
ATOM 991 N N . HIS A 1 113 ? 11.696 3.987 -2.781 1.00 92.50 113 HIS A N 1
ATOM 992 C CA . HIS A 1 113 ? 10.538 3.115 -2.957 1.00 92.50 113 HIS A CA 1
ATOM 993 C C . HIS A 1 113 ? 10.553 1.840 -2.088 1.00 92.50 113 HIS A C 1
ATOM 995 O O . HIS A 1 113 ? 9.495 1.483 -1.573 1.00 92.50 113 HIS A O 1
ATOM 1001 N N . PRO A 1 114 ? 11.704 1.196 -1.801 1.00 94.50 114 PRO A N 1
ATOM 1002 C CA . PRO A 1 114 ? 11.726 0.086 -0.850 1.00 94.50 114 PRO A CA 1
ATOM 1003 C C . PRO A 1 114 ? 11.260 0.500 0.555 1.00 94.50 114 PRO A C 1
ATOM 1005 O O . PRO A 1 114 ? 10.518 -0.223 1.213 1.00 94.50 114 PRO A O 1
ATOM 1008 N N . TRP A 1 115 ? 11.645 1.699 1.007 1.00 95.44 115 TRP A N 1
ATOM 1009 C CA . TRP A 1 115 ? 11.179 2.246 2.284 1.00 95.44 115 TRP A CA 1
ATOM 1010 C C . TRP A 1 115 ? 9.682 2.529 2.271 1.00 95.44 115 TRP A C 1
ATOM 1012 O O . TRP A 1 115 ? 9.019 2.338 3.285 1.00 95.44 115 TRP A O 1
ATOM 1022 N N . PHE A 1 116 ? 9.134 2.920 1.121 1.00 95.25 116 PHE A N 1
ATOM 1023 C CA . PHE A 1 116 ? 7.694 3.072 0.968 1.00 95.25 116 PHE A CA 1
ATOM 1024 C C . PHE A 1 116 ? 6.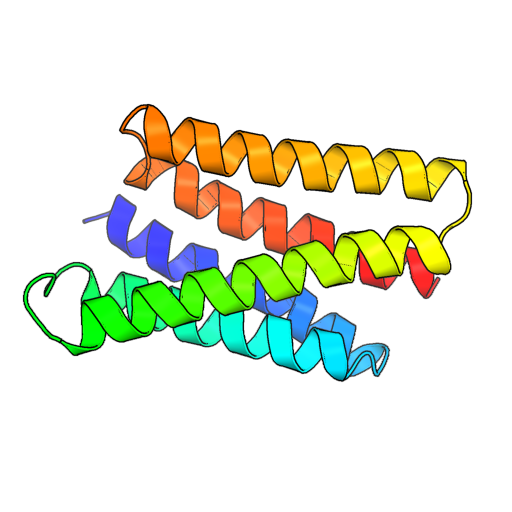969 1.741 1.212 1.00 95.25 116 PHE A C 1
ATOM 1026 O O . PHE A 1 116 ? 6.016 1.745 1.981 1.00 95.25 116 PHE A O 1
ATOM 1033 N N . HIS A 1 117 ? 7.435 0.610 0.665 1.00 96.25 117 HIS A N 1
ATOM 1034 C CA . HIS A 1 117 ? 6.816 -0.698 0.940 1.00 96.25 117 HIS A CA 1
ATOM 1035 C C . HIS A 1 117 ? 6.832 -1.053 2.427 1.00 96.25 117 HIS A C 1
ATOM 1037 O O . HIS A 1 117 ? 5.823 -1.503 2.969 1.00 96.25 117 HIS A O 1
ATOM 1043 N N . ILE A 1 118 ? 7.966 -0.811 3.089 1.00 97.31 118 ILE A N 1
ATOM 1044 C CA . ILE A 1 118 ? 8.139 -1.079 4.519 1.00 97.31 118 ILE A CA 1
ATOM 1045 C C . ILE A 1 118 ? 7.145 -0.247 5.334 1.00 97.31 118 ILE A C 1
ATOM 1047 O O . ILE A 1 118 ? 6.373 -0.793 6.121 1.00 97.31 118 ILE A O 1
ATOM 1051 N N . ILE A 1 119 ? 7.131 1.070 5.120 1.00 97.31 119 ILE A N 1
ATOM 1052 C CA . ILE A 1 119 ? 6.283 1.991 5.882 1.00 97.31 119 ILE A CA 1
ATOM 1053 C C . ILE A 1 119 ? 4.804 1.737 5.568 1.00 97.31 119 ILE A C 1
ATOM 1055 O O . ILE A 1 119 ? 3.998 1.669 6.491 1.00 97.31 119 ILE A O 1
ATOM 1059 N N . ALA A 1 120 ? 4.439 1.543 4.298 1.00 97.25 120 ALA A N 1
ATOM 1060 C CA . ALA A 1 120 ? 3.065 1.251 3.892 1.00 97.25 120 ALA A CA 1
ATOM 1061 C C . ALA A 1 120 ? 2.549 -0.050 4.522 1.00 97.25 120 ALA A C 1
ATOM 1063 O O . ALA A 1 120 ? 1.433 -0.071 5.047 1.00 97.25 120 ALA A O 1
ATOM 1064 N N . GLY A 1 121 ? 3.368 -1.107 4.524 1.00 97.44 121 GLY A N 1
ATOM 1065 C CA . GLY A 1 121 ? 3.042 -2.380 5.165 1.00 97.44 121 GLY A CA 1
ATOM 1066 C C . GLY A 1 121 ? 2.833 -2.234 6.673 1.00 97.44 121 GLY A C 1
ATOM 1067 O O . GLY A 1 121 ? 1.810 -2.675 7.194 1.00 97.44 121 GLY A O 1
ATOM 1068 N N . ILE A 1 122 ? 3.753 -1.549 7.365 1.00 98.06 122 ILE A N 1
ATOM 1069 C CA . ILE A 1 122 ? 3.674 -1.315 8.817 1.00 98.06 122 ILE A CA 1
ATOM 1070 C C . ILE A 1 122 ? 2.453 -0.468 9.182 1.00 98.06 122 ILE A C 1
ATOM 1072 O O . ILE A 1 122 ? 1.703 -0.848 10.075 1.00 98.06 122 ILE A O 1
ATOM 1076 N N . VAL A 1 123 ? 2.234 0.660 8.501 1.00 98.06 123 VAL A N 1
ATOM 1077 C CA . VAL A 1 123 ? 1.105 1.560 8.791 1.00 98.06 123 VAL A CA 1
ATOM 1078 C C . VAL A 1 123 ? -0.220 0.838 8.564 1.00 98.06 123 VAL A C 1
ATOM 1080 O O . VAL A 1 123 ? -1.093 0.891 9.424 1.00 98.06 123 VAL A O 1
ATOM 1083 N N . SER A 1 124 ? -0.353 0.106 7.458 1.00 97.88 124 SER A N 1
ATOM 1084 C CA . SER A 1 124 ? -1.583 -0.631 7.153 1.00 97.88 124 SER A CA 1
ATOM 1085 C C . SER A 1 124 ? -1.859 -1.767 8.141 1.00 97.88 124 SER A C 1
ATOM 1087 O O . SER A 1 124 ? -2.994 -1.958 8.570 1.00 97.88 124 SER A O 1
ATOM 1089 N N . ALA A 1 125 ? -0.826 -2.511 8.544 1.00 98.00 125 ALA A N 1
ATOM 1090 C CA . ALA A 1 125 ? -0.954 -3.512 9.600 1.00 98.00 125 ALA A CA 1
ATOM 1091 C C . ALA A 1 125 ? -1.316 -2.865 10.946 1.00 98.00 125 ALA A C 1
ATOM 1093 O O . ALA A 1 125 ? -2.196 -3.356 11.646 1.00 98.00 125 ALA A O 1
ATOM 1094 N N . GLY A 1 126 ? -0.694 -1.731 11.279 1.00 97.81 126 GLY A N 1
ATOM 1095 C CA . GLY A 1 126 ? -0.999 -0.954 12.478 1.00 97.81 126 GLY A CA 1
ATOM 1096 C C . GLY A 1 126 ? -2.454 -0.493 12.529 1.00 97.81 126 GLY A C 1
ATOM 1097 O O . GLY A 1 126 ? -3.067 -0.573 13.588 1.00 97.81 126 GLY A O 1
ATOM 1098 N N . ILE A 1 127 ? -3.028 -0.091 11.390 1.00 97.88 127 ILE A N 1
ATOM 1099 C CA . ILE A 1 127 ? -4.450 0.264 11.278 1.00 97.88 127 ILE A CA 1
ATOM 1100 C C . ILE A 1 127 ? -5.340 -0.928 11.628 1.00 97.88 127 ILE A C 1
ATOM 1102 O O . ILE A 1 127 ? -6.232 -0.801 12.464 1.00 97.88 127 ILE A O 1
ATOM 1106 N N . LEU A 1 128 ? -5.081 -2.087 11.016 1.00 97.81 128 LEU A N 1
ATOM 1107 C CA . LEU A 1 128 ? -5.837 -3.312 11.281 1.00 97.81 128 LEU A CA 1
ATOM 1108 C C . LEU A 1 128 ? -5.762 -3.717 12.756 1.00 97.81 128 LEU A C 1
ATOM 1110 O O . LEU A 1 128 ? -6.781 -4.037 13.358 1.00 97.81 128 LEU A O 1
ATOM 1114 N N . ILE A 1 129 ? -4.567 -3.669 13.344 1.00 97.31 129 ILE A N 1
ATOM 1115 C CA . ILE A 1 129 ? -4.346 -4.000 14.753 1.00 97.31 129 ILE A CA 1
ATOM 1116 C C . ILE A 1 129 ? -5.095 -3.022 15.662 1.00 97.31 129 ILE A C 1
ATOM 1118 O O . ILE A 1 129 ? -5.822 -3.454 16.545 1.00 97.31 129 ILE A O 1
ATOM 1122 N N . ALA A 1 130 ? -4.958 -1.715 15.435 1.00 96.50 130 ALA A N 1
ATOM 1123 C CA . ALA A 1 130 ? -5.534 -0.692 16.305 1.00 96.50 130 ALA A CA 1
ATOM 1124 C C . ALA A 1 130 ? -7.071 -0.652 16.295 1.00 96.50 130 ALA A C 1
ATOM 1126 O O . ALA A 1 130 ? -7.661 -0.117 17.225 1.00 96.50 130 ALA A O 1
ATOM 1127 N N . VAL A 1 131 ? -7.718 -1.177 15.252 1.00 96.25 131 VAL A N 1
ATOM 1128 C CA . VAL A 1 131 ? -9.184 -1.324 15.208 1.00 96.25 131 VAL A CA 1
ATOM 1129 C C . VAL A 1 131 ? -9.662 -2.569 15.962 1.00 96.25 131 VAL A C 1
ATOM 1131 O O . VAL A 1 131 ? -10.789 -2.587 16.444 1.00 96.25 131 VAL A O 1
ATOM 1134 N N . ASN A 1 132 ? -8.829 -3.607 16.052 1.00 94.38 132 ASN A N 1
ATOM 1135 C CA . ASN A 1 132 ? -9.223 -4.934 16.535 1.00 94.38 132 ASN A CA 1
ATOM 1136 C C . ASN A 1 132 ? -8.652 -5.289 17.925 1.00 94.38 132 ASN A C 1
ATOM 1138 O O . ASN A 1 132 ? -8.747 -6.445 18.341 1.00 94.38 132 ASN A O 1
ATOM 1142 N N . ILE A 1 133 ? -8.064 -4.315 18.630 1.00 89.75 133 ILE A N 1
ATOM 1143 C CA . ILE A 1 133 ? -7.656 -4.392 20.044 1.00 89.75 133 ILE A CA 1
ATOM 1144 C C . ILE A 1 133 ? -8.524 -3.425 20.842 1.00 89.75 133 ILE A C 1
ATOM 1146 O O . ILE A 1 133 ? -9.077 -3.865 21.873 1.00 89.75 133 ILE A O 1
#

pLDDT: mean 93.6, std 6.69, range [60.69, 98.44]

Radius of gyration: 14.8 Å; chains: 1; bounding box: 38×26×43 Å

Sequence (133 aa):
MKNYLFMIWSNTFLLFPVFFSLIYKEYLYLFFSIGIAVFSTLYHLYSRKRHHGLFKLFRMFDWLFAIGSFTYMYLYSYLYMSSVVKIMFIILLTLVILFFFYGWKRGDYEKLHPWFHIIAGIVSAGILIAVNI

Secondary structure (DSSP, 8-state):
-HHHHHHHHHGGGGHHHHHHHHHTT-HHHHHHHHHHHHHHHHHHHHTT-TTSHHHHHHHHHHHHHHHHHHHHHHHHHHHHS-HHHHHHHHHHHHHHHHHHHHHHHSS-HHHHHHHHHHHHHHHHHHHHHHH--

Foldseek 3Di:
DVLLVLQLVLLVLLCLLLVLCVVLVVVQLNVLSVQLSVLSNQLSVCVVVCVDPVNVVSVVSNVVSVVSNLVVLLVLLVPQDDPVVSVVLVVLSVVLVVQQVVCVVVVVCSPRVSVSSNSVSVSSSVSSVRRVD